Protein AF-A0A0X2NK09-F1 (afdb_monomer)

Organism: NCBI:txid1727

Mean predicted aligned error: 4.47 Å

Sequence (62 aa):
MTDTTTPTDRYRYAFPDAFAGLTARQADILADTLTLGTQRGTSVSTATARDIAAKIRGLLAD

pLDDT: mean 88.65, std 12.22, range [41.47, 96.25]

Solvent-accessible surface area (backbone atoms only — not comparable to full-atom values): 3663 Å² total; per-residue (Å²): 133,83,83,79,70,47,65,43,56,57,45,41,69,76,30,47,78,37,45,60,91,50,53,73,70,53,37,46,53,46,27,52,52,53,49,54,37,45,77,72,69,44,85,85,44,64,67,58,45,34,54,50,35,53,49,50,48,65,75,69,56,129

Secondary structure (DSSP, 8-state):
------HHHHHHHH-HHHHTT--HHHHHHHHHHHHHHHHTTPPP-HHHHHHHHHHHHHHS--

Structure (mmCIF, N/CA/C/O backbone):
data_AF-A0A0X2NK09-F1
#
_entry.id   AF-A0A0X2NK09-F1
#
loop_
_atom_site.group_PDB
_atom_site.id
_atom_site.type_symbol
_atom_site.label_atom_id
_atom_site.label_alt_id
_atom_site.label_comp_id
_atom_site.label_asym_id
_atom_site.label_entity_id
_atom_site.label_seq_id
_atom_site.pdbx_PDB_ins_code
_atom_site.Cartn_x
_atom_site.Cartn_y
_atom_site.Cartn_z
_atom_site.occupancy
_atom_site.B_iso_or_equiv
_atom_site.auth_seq_id
_atom_site.auth_comp_id
_atom_site.auth_asym_id
_atom_site.auth_atom_id
_atom_site.pdbx_PDB_model_num
ATOM 1 N N . MET A 1 1 ? -9.237 -23.676 12.179 1.00 41.47 1 MET A N 1
ATOM 2 C CA . MET A 1 1 ? -8.860 -23.251 10.819 1.00 41.47 1 MET A CA 1
ATOM 3 C C . MET A 1 1 ? -8.244 -21.873 10.982 1.00 41.47 1 MET A C 1
ATOM 5 O O . MET A 1 1 ? -8.974 -20.935 11.264 1.00 41.47 1 MET A O 1
ATOM 9 N N . THR A 1 2 ? -6.918 -21.771 11.036 1.00 48.34 2 THR A N 1
ATOM 10 C CA . THR A 1 2 ? -6.246 -20.467 11.092 1.00 48.34 2 THR A CA 1
ATOM 11 C C . THR A 1 2 ? -6.390 -19.846 9.714 1.00 48.34 2 THR A C 1
ATOM 13 O O . THR A 1 2 ? -5.950 -20.429 8.728 1.00 48.34 2 THR A O 1
ATOM 16 N N . ASP A 1 3 ? -7.085 -18.719 9.643 1.00 52.53 3 ASP A N 1
ATOM 17 C CA . ASP A 1 3 ? -7.218 -17.930 8.425 1.00 52.53 3 ASP A CA 1
ATOM 18 C C . ASP A 1 3 ? -5.850 -17.294 8.143 1.00 52.53 3 ASP A C 1
ATOM 20 O O . ASP A 1 3 ? -5.505 -16.232 8.660 1.00 52.53 3 ASP A O 1
ATOM 24 N N . THR A 1 4 ? -4.985 -18.027 7.440 1.00 54.62 4 THR A N 1
ATOM 25 C CA . THR A 1 4 ? -3.605 -17.612 7.156 1.00 54.62 4 THR A CA 1
ATOM 26 C C . THR A 1 4 ? -3.566 -16.659 5.961 1.00 54.62 4 THR A C 1
ATOM 28 O O . THR A 1 4 ? -2.737 -16.811 5.069 1.00 54.62 4 THR A O 1
ATOM 31 N N . THR A 1 5 ? -4.474 -15.682 5.890 1.00 69.00 5 THR A N 1
ATOM 32 C CA . THR A 1 5 ? -4.311 -14.580 4.933 1.00 69.00 5 THR A CA 1
ATOM 33 C C . THR A 1 5 ? -3.032 -13.830 5.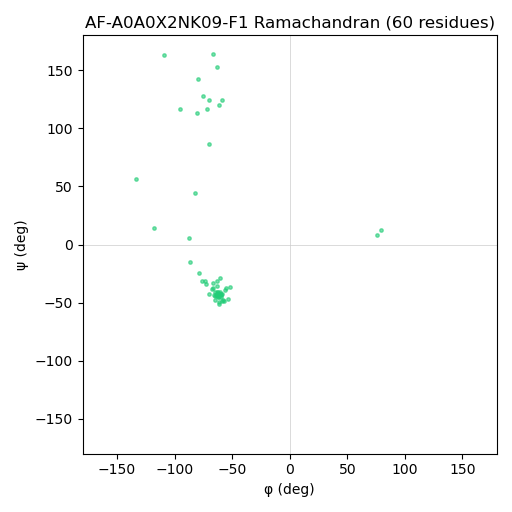266 1.00 69.00 5 THR A C 1
ATOM 35 O O . THR A 1 5 ? -2.878 -13.297 6.370 1.00 69.00 5 THR A O 1
ATOM 38 N N . THR A 1 6 ? -2.107 -13.783 4.309 1.00 82.19 6 THR A N 1
ATOM 39 C CA . THR A 1 6 ? -0.910 -12.957 4.449 1.00 82.19 6 THR A CA 1
ATOM 40 C C . THR A 1 6 ? -1.317 -11.478 4.537 1.00 82.19 6 THR A C 1
ATOM 42 O O . THR A 1 6 ? -2.361 -11.087 3.996 1.00 82.19 6 THR A O 1
ATOM 45 N N . PRO A 1 7 ? -0.520 -10.611 5.190 1.00 82.12 7 PRO A N 1
ATOM 46 C CA . PRO A 1 7 ? -0.745 -9.166 5.146 1.00 82.12 7 PRO A CA 1
ATOM 47 C C . PRO A 1 7 ? -0.878 -8.654 3.705 1.00 82.12 7 PRO A C 1
ATOM 49 O O . PRO A 1 7 ? -1.732 -7.811 3.427 1.00 82.12 7 PRO A O 1
ATOM 52 N N . THR A 1 8 ? -0.103 -9.227 2.778 1.00 88.94 8 THR A N 1
ATOM 53 C CA . THR A 1 8 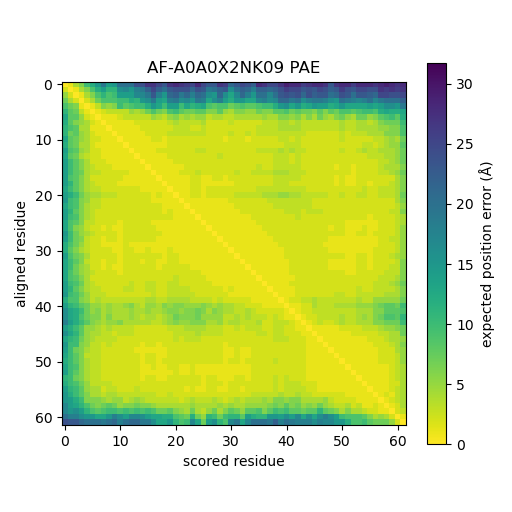? -0.178 -8.937 1.344 1.00 88.94 8 THR A CA 1
ATOM 54 C C . THR A 1 8 ? -1.569 -9.212 0.776 1.00 88.94 8 THR A C 1
ATOM 56 O O . THR A 1 8 ? -2.128 -8.331 0.124 1.00 88.94 8 THR A O 1
ATOM 59 N N . ASP A 1 9 ? -2.182 -10.364 1.060 1.00 91.00 9 ASP A N 1
ATOM 60 C CA . ASP A 1 9 ? -3.528 -10.690 0.561 1.00 91.00 9 ASP A CA 1
ATOM 61 C C . ASP A 1 9 ? -4.603 -9.764 1.133 1.00 91.00 9 ASP A C 1
ATOM 63 O O . ASP A 1 9 ? -5.466 -9.275 0.398 1.00 91.00 9 ASP A O 1
ATOM 67 N N . ARG A 1 10 ? -4.508 -9.440 2.429 1.00 90.62 10 ARG A N 1
ATOM 68 C CA . ARG A 1 10 ? -5.415 -8.488 3.084 1.00 90.62 10 ARG A CA 1
ATOM 69 C C . ARG A 1 10 ? -5.393 -7.123 2.394 1.00 90.62 10 ARG A C 1
ATOM 71 O O . ARG A 1 10 ? -6.450 -6.557 2.111 1.00 90.62 10 ARG A O 1
ATOM 78 N N . TYR A 1 11 ? -4.206 -6.575 2.133 1.00 93.62 11 TYR A N 1
ATOM 79 C CA . TYR A 1 11 ? -4.087 -5.258 1.501 1.00 93.62 11 TYR A CA 1
ATOM 80 C C . TYR A 1 11 ? -4.374 -5.283 0.007 1.00 93.62 11 TYR A C 1
ATOM 82 O O . TYR A 1 11 ? -4.921 -4.311 -0.509 1.00 93.62 11 TYR A O 1
ATOM 90 N N . ARG A 1 12 ? -4.073 -6.386 -0.681 1.00 93.12 12 ARG A N 1
ATOM 91 C CA . ARG A 1 12 ? -4.433 -6.566 -2.088 1.00 93.12 12 ARG A CA 1
ATOM 92 C C . ARG A 1 12 ? -5.953 -6.568 -2.274 1.00 93.12 12 ARG A C 1
ATOM 94 O O . ARG A 1 12 ? -6.433 -5.997 -3.247 1.00 93.12 12 ARG A O 1
ATOM 101 N N . TYR A 1 13 ? -6.702 -7.128 -1.322 1.00 92.38 13 TYR A N 1
ATOM 102 C CA . TYR A 1 13 ? -8.165 -7.042 -1.304 1.00 92.38 13 TYR A CA 1
ATOM 103 C C . TYR A 1 13 ? -8.675 -5.625 -0.984 1.00 92.38 13 TYR A C 1
ATOM 105 O O . TYR A 1 13 ? -9.598 -5.142 -1.633 1.00 92.38 13 TYR A O 1
ATOM 113 N N . ALA A 1 14 ? -8.074 -4.938 -0.006 1.00 92.75 14 ALA A N 1
ATOM 114 C CA . ALA A 1 14 ? -8.512 -3.601 0.408 1.00 92.75 14 ALA A CA 1
ATOM 115 C C . ALA A 1 14 ? -8.157 -2.490 -0.601 1.00 92.75 14 ALA A C 1
ATOM 117 O O . ALA A 1 14 ? -8.905 -1.525 -0.754 1.00 92.75 14 ALA A O 1
ATOM 118 N N . PHE A 1 15 ? -7.014 -2.613 -1.281 1.00 94.62 15 PHE A N 1
ATOM 119 C CA . PHE A 1 15 ? -6.435 -1.583 -2.147 1.00 94.62 15 PHE A CA 1
ATOM 120 C C . PHE A 1 15 ? -5.970 -2.162 -3.495 1.00 94.62 15 PHE A C 1
ATOM 122 O O . PHE A 1 15 ? -4.801 -1.998 -3.856 1.00 94.62 15 PHE A O 1
ATOM 129 N N . PRO A 1 16 ? -6.850 -2.818 -4.273 1.00 94.94 16 PRO A N 1
ATOM 130 C CA . PRO A 1 16 ? -6.455 -3.550 -5.481 1.00 94.94 16 PRO A CA 1
ATOM 131 C C . PRO A 1 16 ? -5.688 -2.675 -6.484 1.00 94.94 16 PRO A C 1
ATOM 133 O O . PRO A 1 16 ? -4.682 -3.097 -7.050 1.00 94.94 16 PRO A O 1
ATOM 136 N N . ASP A 1 17 ? -6.088 -1.411 -6.618 1.00 94.94 17 ASP A N 1
ATOM 137 C CA . ASP A 1 17 ? -5.441 -0.431 -7.491 1.00 94.94 17 ASP A CA 1
ATOM 138 C C . ASP A 1 17 ? -3.991 -0.088 -7.116 1.00 94.94 17 ASP A C 1
ATOM 140 O O . ASP A 1 17 ? -3.198 0.266 -7.987 1.00 94.94 17 ASP A O 1
ATOM 144 N N . ALA A 1 18 ? -3.635 -0.136 -5.828 1.00 94.88 18 ALA A N 1
ATOM 145 C CA . ALA A 1 18 ? -2.270 0.146 -5.382 1.00 94.88 18 ALA A CA 1
ATOM 146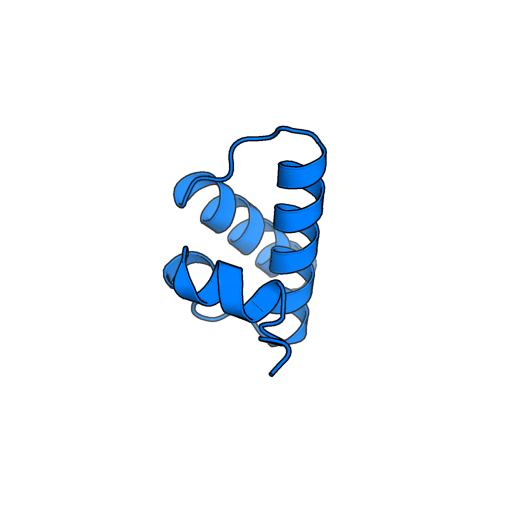 C C . ALA A 1 18 ? -1.326 -1.016 -5.728 1.00 94.88 18 ALA A C 1
ATOM 148 O O . ALA A 1 18 ? -0.156 -0.799 -6.041 1.00 94.88 18 ALA A O 1
ATOM 149 N N . PHE A 1 19 ? -1.857 -2.241 -5.728 1.00 95.19 19 PHE A N 1
ATOM 150 C CA . PHE A 1 19 ? -1.121 -3.465 -6.038 1.00 95.19 19 PHE A CA 1
ATOM 151 C C . PHE A 1 19 ? -1.084 -3.792 -7.536 1.00 95.19 19 PHE A C 1
ATOM 153 O O . PHE A 1 19 ? -0.270 -4.613 -7.963 1.00 95.19 19 PHE A O 1
ATOM 160 N N . ALA A 1 20 ? -1.932 -3.154 -8.344 1.00 93.94 20 ALA A N 1
ATOM 161 C CA . ALA A 1 20 ? -1.980 -3.363 -9.783 1.00 93.94 20 ALA A CA 1
ATOM 162 C C . ALA A 1 20 ? -0.628 -3.039 -10.445 1.00 93.94 20 ALA A C 1
ATOM 164 O O . ALA A 1 20 ? -0.101 -1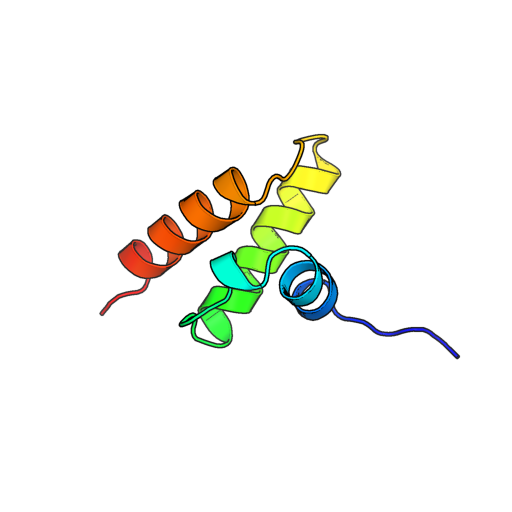.931 -10.315 1.00 93.94 20 ALA A O 1
ATOM 165 N N . GLY A 1 21 ? -0.074 -4.012 -11.173 1.00 91.19 21 GLY A N 1
ATOM 166 C CA . GLY A 1 21 ? 1.197 -3.870 -11.889 1.00 91.19 21 GLY A CA 1
ATOM 167 C C . GLY A 1 21 ? 2.451 -3.914 -11.009 1.00 91.19 21 GLY A C 1
ATOM 168 O O . GLY A 1 21 ? 3.535 -3.646 -11.518 1.00 91.19 21 GLY A O 1
ATOM 169 N N . LEU A 1 22 ? 2.333 -4.238 -9.716 1.00 93.25 22 LEU A N 1
ATOM 170 C CA . LEU A 1 22 ? 3.494 -4.516 -8.868 1.00 93.25 22 LEU A CA 1
ATOM 171 C C . LEU A 1 22 ? 4.010 -5.938 -9.100 1.00 93.25 22 LEU A C 1
ATOM 173 O O . LEU A 1 22 ? 3.228 -6.882 -9.229 1.00 93.25 22 LEU A O 1
ATOM 177 N N . THR A 1 23 ? 5.332 -6.110 -9.077 1.00 94.00 23 THR A N 1
ATOM 178 C CA . THR A 1 23 ? 5.937 -7.443 -8.946 1.00 94.00 23 THR A CA 1
ATOM 179 C C . THR A 1 23 ? 5.638 -8.032 -7.562 1.00 94.00 23 THR A C 1
ATOM 181 O O . THR A 1 23 ? 5.278 -7.303 -6.636 1.00 94.00 23 THR A O 1
ATOM 184 N N . ALA A 1 24 ? 5.825 -9.345 -7.381 1.00 91.50 24 ALA A N 1
ATOM 185 C CA . ALA A 1 24 ? 5.625 -9.993 -6.079 1.00 91.50 24 ALA A CA 1
ATOM 186 C C . ALA A 1 24 ? 6.440 -9.310 -4.964 1.00 91.50 24 ALA A C 1
ATOM 188 O O . ALA A 1 24 ? 5.886 -8.912 -3.944 1.00 91.50 24 ALA A O 1
ATOM 189 N N . ARG A 1 25 ? 7.727 -9.039 -5.224 1.00 92.75 25 ARG A N 1
ATOM 190 C CA . ARG A 1 25 ? 8.612 -8.341 -4.280 1.00 92.75 25 ARG A CA 1
ATOM 191 C C . ARG A 1 25 ? 8.118 -6.933 -3.938 1.00 92.75 25 ARG A C 1
ATOM 193 O O . ARG A 1 25 ? 8.168 -6.531 -2.782 1.00 92.75 25 ARG A O 1
ATOM 200 N N . GLN A 1 26 ? 7.657 -6.172 -4.930 1.00 94.94 26 GLN A N 1
ATOM 201 C CA . GLN A 1 26 ? 7.129 -4.822 -4.702 1.00 94.94 26 GLN A CA 1
ATOM 202 C C . GLN A 1 26 ? 5.823 -4.854 -3.897 1.00 94.94 26 GLN A C 1
ATOM 204 O O . GLN A 1 26 ? 5.614 -4.000 -3.036 1.00 94.94 26 GLN A O 1
ATOM 209 N N . ALA A 1 27 ? 4.960 -5.838 -4.159 1.00 94.06 27 ALA A N 1
ATOM 210 C CA . ALA A 1 27 ? 3.720 -6.043 -3.423 1.00 94.06 27 ALA A CA 1
ATOM 211 C C . ALA A 1 27 ? 3.979 -6.388 -1.948 1.00 94.06 27 ALA A C 1
ATOM 213 O O . ALA A 1 27 ? 3.331 -5.807 -1.080 1.00 94.06 27 ALA A O 1
ATOM 214 N N . ASP A 1 28 ? 4.945 -7.261 -1.658 1.00 94.44 28 ASP A N 1
ATOM 215 C CA . ASP A 1 28 ? 5.295 -7.620 -0.279 1.00 94.44 28 ASP A CA 1
ATOM 216 C C . ASP A 1 28 ? 5.870 -6.421 0.489 1.00 94.44 28 ASP A C 1
ATOM 218 O O . ASP A 1 28 ? 5.418 -6.113 1.589 1.00 94.44 28 ASP A O 1
ATOM 222 N N . ILE A 1 29 ? 6.771 -5.647 -0.131 1.00 94.69 29 ILE A N 1
ATOM 223 C CA . ILE A 1 29 ? 7.314 -4.419 0.479 1.00 94.69 29 ILE A CA 1
ATOM 224 C C . ILE A 1 29 ? 6.204 -3.398 0.759 1.00 94.69 29 ILE A C 1
ATOM 226 O O . ILE A 1 29 ? 6.203 -2.748 1.810 1.00 94.69 29 ILE A O 1
ATOM 230 N N . LEU A 1 30 ? 5.250 -3.240 -0.165 1.00 95.56 30 LEU A N 1
ATOM 231 C CA . LEU A 1 30 ? 4.098 -2.369 0.051 1.00 95.56 30 LEU A CA 1
ATOM 232 C C . LEU A 1 30 ? 3.280 -2.854 1.252 1.00 95.56 30 LEU A C 1
ATOM 234 O O . LEU A 1 30 ? 2.987 -2.060 2.143 1.00 95.56 30 LEU A O 1
ATOM 238 N N . ALA A 1 31 ? 2.946 -4.143 1.305 1.00 95.25 31 ALA A N 1
ATOM 239 C CA . ALA A 1 31 ? 2.168 -4.727 2.392 1.00 95.25 31 ALA A CA 1
ATOM 240 C C . ALA A 1 31 ? 2.850 -4.570 3.761 1.00 95.25 31 ALA A C 1
ATOM 242 O O . ALA A 1 31 ? 2.193 -4.178 4.730 1.00 95.25 31 ALA A O 1
ATOM 243 N N . ASP A 1 32 ? 4.162 -4.787 3.840 1.00 95.00 32 ASP A N 1
ATOM 244 C CA . ASP A 1 32 ? 4.947 -4.573 5.059 1.00 95.00 32 ASP A CA 1
ATOM 245 C C . ASP A 1 32 ? 4.940 -3.101 5.479 1.00 95.00 32 ASP A C 1
ATOM 247 O O . ASP A 1 32 ? 4.710 -2.776 6.647 1.00 95.00 32 ASP A O 1
ATOM 251 N N . THR A 1 33 ? 5.106 -2.187 4.520 1.00 94.75 33 THR A N 1
ATOM 252 C CA . THR A 1 33 ? 5.074 -0.740 4.777 1.00 94.75 33 THR A CA 1
ATOM 253 C C . THR A 1 33 ? 3.716 -0.303 5.336 1.00 94.75 33 THR A C 1
ATOM 255 O O . THR A 1 33 ? 3.655 0.431 6.326 1.00 94.75 33 THR A O 1
ATOM 258 N N . LEU A 1 34 ? 2.617 -0.783 4.746 1.00 94.62 34 LEU A N 1
ATOM 259 C CA . LEU A 1 34 ? 1.257 -0.494 5.213 1.00 94.62 34 LEU A CA 1
ATOM 260 C C . LEU A 1 34 ? 0.978 -1.116 6.588 1.00 94.62 34 LEU A C 1
ATOM 262 O O . LEU A 1 34 ? 0.342 -0.488 7.439 1.00 94.62 34 LEU A O 1
ATOM 266 N N . THR A 1 35 ? 1.496 -2.321 6.837 1.00 94.12 35 THR A N 1
ATOM 267 C CA . THR A 1 35 ? 1.416 -2.991 8.141 1.00 94.12 35 THR A CA 1
ATOM 268 C C . THR A 1 35 ? 2.115 -2.177 9.223 1.00 94.12 35 THR A C 1
ATOM 270 O O . THR A 1 35 ? 1.505 -1.876 10.249 1.00 94.12 35 THR A O 1
ATOM 273 N N . LEU A 1 36 ? 3.361 -1.763 8.985 1.00 93.38 36 LEU A N 1
ATOM 274 C CA . LEU A 1 36 ? 4.136 -0.952 9.925 1.00 93.38 36 LEU A CA 1
ATOM 275 C C . LEU A 1 36 ? 3.481 0.410 10.181 1.00 93.38 36 LEU A C 1
ATOM 277 O O . LEU A 1 36 ? 3.429 0.856 11.327 1.00 93.38 36 LEU A O 1
ATOM 281 N N . GLY A 1 37 ? 2.950 1.061 9.142 1.00 92.56 37 GLY A N 1
ATOM 282 C CA . GLY A 1 37 ? 2.194 2.307 9.282 1.00 92.56 37 GLY A CA 1
ATOM 283 C C . GLY A 1 37 ? 0.977 2.135 10.192 1.00 92.56 37 GLY A C 1
ATOM 284 O O . GLY A 1 37 ? 0.805 2.895 11.147 1.00 92.56 37 GLY A O 1
ATOM 285 N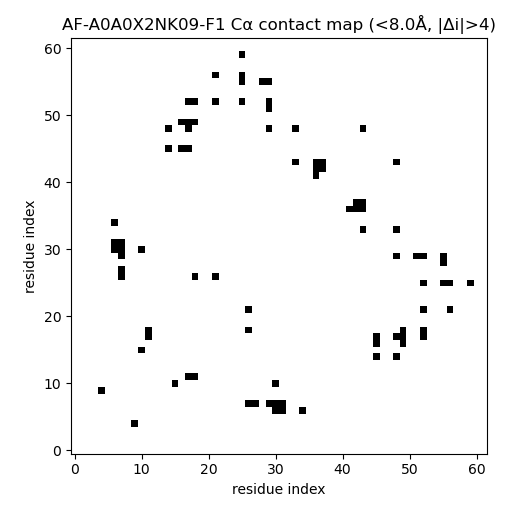 N . THR A 1 38 ? 0.190 1.083 9.957 1.00 91.88 38 THR A N 1
ATOM 286 C CA . THR A 1 38 ? -0.998 0.759 10.760 1.00 91.88 38 THR A CA 1
ATOM 287 C C . THR A 1 38 ? -0.638 0.462 12.218 1.00 91.88 38 THR A C 1
ATOM 289 O O . THR A 1 38 ? -1.281 0.984 13.125 1.00 91.88 38 THR A O 1
ATOM 292 N N . GLN A 1 39 ? 0.429 -0.308 12.470 1.00 93.19 39 GLN A N 1
ATOM 293 C CA . GLN A 1 39 ? 0.929 -0.585 13.828 1.00 93.19 39 GLN A CA 1
ATOM 294 C C . GLN A 1 39 ? 1.359 0.687 14.573 1.00 93.19 39 GLN A C 1
ATOM 296 O O . GLN A 1 39 ? 1.260 0.755 15.795 1.00 93.19 39 GLN A O 1
ATOM 301 N N . ARG A 1 40 ? 1.809 1.710 13.841 1.00 93.56 40 ARG A N 1
ATOM 302 C CA . ARG A 1 40 ? 2.176 3.028 14.381 1.00 93.56 40 ARG A CA 1
ATOM 303 C C . ARG A 1 40 ? 0.990 3.997 14.481 1.00 93.56 40 ARG A C 1
ATOM 305 O O . ARG A 1 40 ? 1.199 5.166 14.786 1.00 93.56 40 ARG A O 1
ATOM 312 N N . GLY A 1 41 ? -0.235 3.545 14.203 1.00 92.50 41 GLY A N 1
ATOM 313 C CA . GLY A 1 41 ? -1.447 4.369 14.247 1.00 92.50 41 GLY A CA 1
ATOM 314 C C . GLY A 1 41 ? -1.654 5.271 13.026 1.00 92.50 41 GLY A C 1
ATOM 315 O O . GLY A 1 41 ? -2.498 6.163 13.058 1.00 92.50 41 GLY A O 1
ATOM 316 N N . THR A 1 42 ? -0.904 5.062 11.939 1.00 91.50 42 THR A N 1
ATOM 317 C CA . THR A 1 42 ? -1.129 5.791 10.683 1.00 91.50 42 THR A CA 1
ATOM 318 C C . THR A 1 42 ? -2.359 5.231 9.980 1.00 91.50 42 THR A C 1
ATOM 320 O O . THR A 1 42 ? -2.444 4.029 9.733 1.00 91.50 42 THR A O 1
ATOM 323 N N . SER A 1 43 ? -3.301 6.105 9.620 1.00 87.19 43 SER A N 1
ATOM 324 C CA . SER A 1 43 ? -4.447 5.710 8.802 1.00 87.19 43 SER A CA 1
ATOM 325 C C . SER A 1 43 ? -3.993 5.396 7.376 1.00 87.19 43 SER A C 1
ATOM 327 O O . SER A 1 43 ? -3.369 6.230 6.716 1.00 87.19 43 SER A O 1
ATOM 329 N N . VAL A 1 44 ? -4.302 4.191 6.897 1.00 88.12 44 VAL A N 1
ATOM 330 C CA . VAL A 1 44 ? -4.003 3.767 5.527 1.00 88.12 44 VAL A CA 1
ATOM 331 C C . VAL A 1 44 ? -5.232 3.995 4.654 1.00 88.12 44 VAL A C 1
ATOM 333 O O . VAL A 1 44 ? -6.272 3.372 4.851 1.00 88.12 44 VAL A O 1
ATOM 336 N N . SER A 1 45 ? -5.093 4.875 3.663 1.00 92.06 45 SER A N 1
ATOM 337 C CA . SER A 1 45 ? -6.103 5.120 2.630 1.00 92.06 45 SER A CA 1
ATOM 338 C C . SER A 1 45 ? -5.650 4.582 1.271 1.00 92.06 45 SER A C 1
ATOM 340 O O . SER A 1 45 ? -4.454 4.388 1.040 1.00 92.06 45 SER A O 1
ATOM 342 N N . THR A 1 46 ? -6.586 4.418 0.331 1.00 91.94 46 THR A N 1
ATOM 343 C CA . THR A 1 46 ? -6.272 4.033 -1.056 1.00 91.94 46 THR A CA 1
ATOM 344 C C . THR A 1 46 ? -5.286 4.998 -1.717 1.00 91.94 46 THR A C 1
ATOM 346 O O . THR A 1 46 ? -4.385 4.559 -2.429 1.00 91.94 46 THR A O 1
ATOM 349 N N . ALA A 1 47 ? -5.418 6.306 -1.463 1.00 93.19 47 ALA A N 1
ATOM 350 C CA . ALA A 1 47 ? -4.497 7.314 -1.986 1.00 93.19 47 ALA A CA 1
ATOM 351 C C . ALA A 1 47 ? -3.084 7.124 -1.412 1.00 93.19 47 ALA A C 1
ATOM 353 O O . ALA A 1 47 ? -2.118 7.028 -2.163 1.00 93.19 47 ALA A O 1
ATOM 354 N N . THR A 1 48 ? -2.974 6.946 -0.093 1.00 93.88 48 THR A N 1
ATOM 355 C CA . THR A 1 48 ? -1.694 6.678 0.579 1.00 93.88 48 THR A CA 1
ATOM 356 C C . THR A 1 48 ? -1.035 5.398 0.059 1.00 93.88 48 THR A C 1
ATOM 358 O O . THR A 1 48 ? 0.164 5.388 -0.213 1.00 93.88 48 THR A O 1
ATOM 361 N N . ALA A 1 49 ? -1.806 4.321 -0.119 1.00 95.31 49 ALA A N 1
ATOM 362 C CA . ALA A 1 49 ? -1.299 3.062 -0.657 1.00 95.31 49 ALA A CA 1
ATOM 363 C C . ALA A 1 49 ? -0.784 3.219 -2.098 1.00 95.31 49 ALA A C 1
ATOM 365 O O . ALA A 1 49 ? 0.281 2.696 -2.423 1.00 95.31 49 ALA A O 1
ATOM 366 N N . ARG A 1 50 ? -1.490 3.984 -2.946 1.00 96.25 50 ARG A N 1
ATOM 367 C CA . ARG A 1 50 ? -1.049 4.309 -4.313 1.00 96.25 50 ARG A CA 1
ATOM 368 C C . ARG A 1 50 ? 0.242 5.124 -4.334 1.00 96.25 50 ARG A C 1
ATOM 370 O O . ARG A 1 50 ? 1.143 4.790 -5.100 1.00 96.25 50 ARG A O 1
ATOM 377 N N . ASP A 1 51 ? 0.362 6.137 -3.481 1.00 95.19 51 ASP A N 1
ATOM 378 C CA . ASP A 1 51 ? 1.569 6.966 -3.402 1.00 95.19 51 ASP A CA 1
ATOM 379 C C . ASP A 1 51 ? 2.793 6.147 -2.980 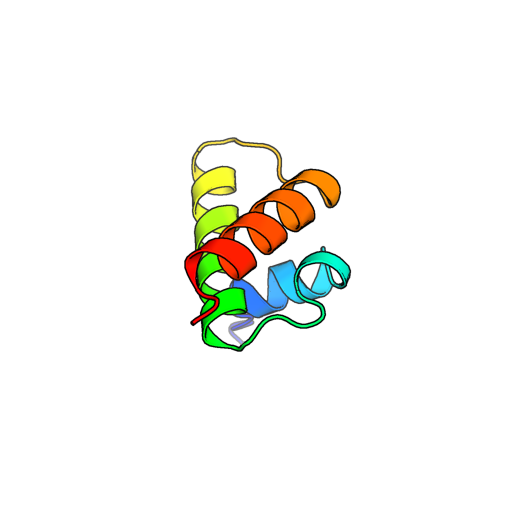1.00 95.19 51 ASP A C 1
ATOM 381 O O . ASP A 1 51 ? 3.879 6.293 -3.545 1.00 95.19 51 ASP A O 1
ATOM 385 N N . ILE A 1 52 ? 2.629 5.254 -2.000 1.00 95.25 52 ILE A N 1
ATOM 386 C CA . ILE A 1 52 ? 3.701 4.349 -1.566 1.00 95.25 52 ILE A CA 1
ATOM 387 C C . ILE A 1 52 ? 4.045 3.365 -2.689 1.00 95.25 52 ILE A C 1
ATOM 389 O O . ILE A 1 52 ? 5.223 3.174 -2.986 1.00 95.25 52 ILE A O 1
ATOM 393 N N . ALA A 1 53 ? 3.044 2.793 -3.365 1.00 96.25 53 ALA A N 1
ATOM 394 C CA . ALA A 1 53 ? 3.258 1.894 -4.496 1.00 96.25 53 ALA A CA 1
ATOM 395 C C . ALA A 1 53 ? 4.046 2.567 -5.632 1.00 96.25 53 ALA A C 1
ATOM 397 O O . ALA A 1 53 ? 4.973 1.967 -6.175 1.00 96.25 53 ALA A O 1
ATOM 398 N N . ALA A 1 54 ? 3.725 3.820 -5.967 1.00 95.19 54 ALA A N 1
ATOM 399 C CA . ALA A 1 54 ? 4.445 4.590 -6.980 1.00 95.19 54 ALA A CA 1
ATOM 400 C C . ALA A 1 54 ? 5.913 4.828 -6.586 1.00 95.19 54 ALA A C 1
ATOM 402 O O . ALA A 1 54 ? 6.809 4.641 -7.409 1.00 95.19 54 ALA A O 1
ATOM 403 N N . LYS A 1 55 ? 6.175 5.159 -5.313 1.00 95.00 55 LYS A N 1
ATOM 404 C CA . LYS A 1 55 ? 7.543 5.304 -4.786 1.00 95.00 55 LYS A CA 1
ATOM 405 C C . LYS A 1 55 ? 8.322 3.992 -4.852 1.00 95.00 55 LYS A C 1
ATOM 407 O O . LYS A 1 55 ? 9.464 3.992 -5.296 1.00 95.00 55 LYS A O 1
ATOM 412 N N . ILE A 1 56 ? 7.706 2.876 -4.458 1.00 94.56 56 ILE A N 1
ATOM 413 C CA . ILE A 1 56 ? 8.326 1.543 -4.515 1.00 94.56 56 ILE A CA 1
ATOM 414 C C . ILE A 1 56 ? 8.679 1.169 -5.959 1.00 94.56 56 ILE A C 1
ATOM 416 O O . ILE A 1 56 ? 9.778 0.673 -6.198 1.00 94.56 56 ILE A O 1
ATOM 420 N N . ARG A 1 57 ? 7.792 1.442 -6.928 1.00 91.50 57 ARG A N 1
ATOM 421 C CA . ARG A 1 57 ? 8.096 1.223 -8.352 1.00 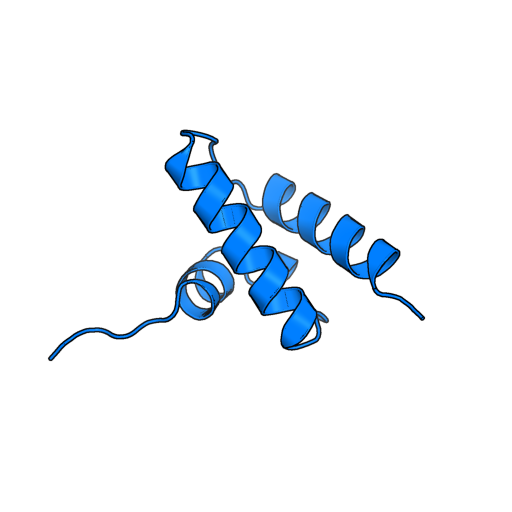91.50 57 ARG A CA 1
ATOM 422 C C . ARG A 1 57 ? 9.293 2.045 -8.808 1.00 91.50 57 ARG A C 1
ATOM 424 O O . ARG A 1 57 ? 10.147 1.495 -9.478 1.00 91.50 57 ARG A O 1
ATOM 431 N N . GLY A 1 58 ? 9.367 3.323 -8.434 1.00 89.56 58 GLY A N 1
ATOM 432 C CA . GLY A 1 58 ? 10.490 4.186 -8.810 1.00 89.56 58 GLY A CA 1
ATOM 433 C C . GLY A 1 58 ? 11.823 3.787 -8.167 1.00 89.56 58 GLY A C 1
ATOM 434 O O . GLY A 1 58 ? 12.861 3.943 -8.791 1.00 89.56 58 GLY A O 1
ATOM 435 N N . LEU A 1 59 ? 11.804 3.255 -6.940 1.00 88.94 59 LEU A N 1
ATOM 436 C CA . LEU A 1 59 ? 13.010 2.815 -6.223 1.00 88.94 59 LEU A CA 1
ATOM 437 C C . LEU A 1 59 ? 13.540 1.450 -6.683 1.00 88.94 59 LEU A C 1
ATOM 439 O O . LEU A 1 59 ? 14.705 1.144 -6.452 1.00 88.94 59 LEU A O 1
ATOM 443 N N . LEU A 1 60 ? 12.670 0.616 -7.255 1.00 85.31 60 LEU A N 1
ATOM 444 C CA . LEU A 1 60 ? 12.969 -0.757 -7.676 1.00 85.31 60 LEU A CA 1
ATOM 445 C C . LEU A 1 60 ? 12.797 -0.954 -9.189 1.00 85.31 60 LEU A C 1
ATOM 447 O O . LEU A 1 60 ? 12.674 -2.093 -9.637 1.00 85.31 60 LEU A O 1
ATOM 451 N N . ALA A 1 61 ? 12.706 0.134 -9.950 1.00 73.44 61 ALA A N 1
ATOM 452 C CA . ALA A 1 61 ? 12.851 0.099 -11.395 1.00 73.44 61 ALA A CA 1
ATOM 453 C C . ALA A 1 61 ? 14.353 0.075 -11.685 1.00 73.44 61 ALA A C 1
ATOM 455 O O . ALA A 1 61 ? 15.047 1.025 -11.325 1.00 73.44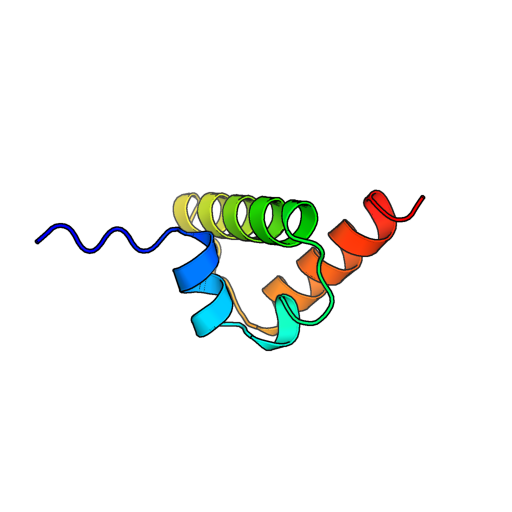 61 ALA A O 1
ATOM 456 N N . ASP A 1 62 ? 14.829 -1.041 -12.239 1.00 58.56 62 ASP A N 1
ATOM 457 C CA . ASP A 1 62 ? 16.168 -1.163 -12.831 1.00 58.56 62 ASP A CA 1
ATOM 458 C C . ASP A 1 62 ? 16.462 -0.023 -13.822 1.00 58.56 62 ASP A C 1
ATOM 460 O O . ASP A 1 62 ? 15.571 0.287 -14.654 1.00 58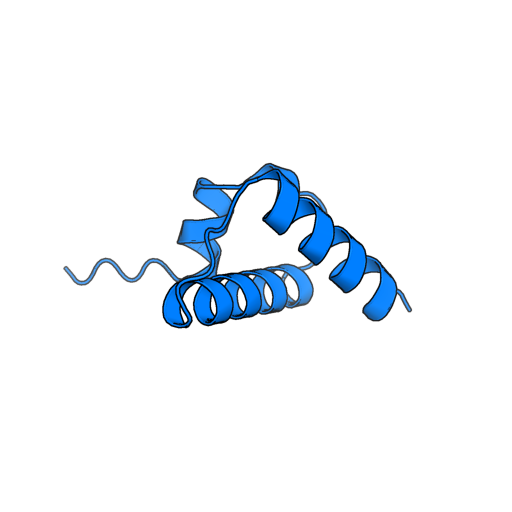.56 62 ASP A O 1
#

Radius of gyration: 11.47 Å; Cα contacts (8 Å, |Δi|>4): 44; chains: 1; bounding box: 25×31×27 Å

Foldseek 3Di:
DPPPQDLLNVVCVVQVPLCPPDDPVLSVVLSVVVVVCVVVVHDDDNVNSNVSSVVSCVVPPD